Protein AF-A0A246NJ64-F1 (afdb_monomer)

Mean predicted aligned error: 10.41 Å

Foldseek 3Di:
DAKKWKAFQDAQDDAPHGGHGNDIDIDGPPPDDPVSLVVQVVDPRMDMDGHDDDPPVVVVVVVVVVVVVVVVVVVVVVVVVVVVVVVVVVVVVVVVVVVVVVVVVVVVVVVVVVVVVVVVVVVVVVVPD

Solvent-accessible surface area (backbone atoms only — not comparable to full-atom values): 7203 Å² total; per-residue (Å²): 124,66,31,33,19,40,27,19,81,46,68,62,46,72,58,96,91,43,68,34,41,57,52,81,43,74,41,64,56,77,77,58,54,74,70,53,48,52,51,47,61,68,34,88,60,42,48,64,45,87,31,69,71,72,56,70,66,58,52,53,52,51,51,53,51,52,52,50,51,51,51,52,51,51,54,50,51,53,50,51,51,53,50,51,54,51,52,53,52,50,52,53,50,53,51,52,50,50,55,53,50,49,53,51,51,54,48,54,50,52,52,48,54,53,53,48,51,54,52,53,53,54,62,57,62,65,74,76,115

Structure (mmCIF, N/CA/C/O backbone):
data_AF-A0A246NJ64-F1
#
_entry.id   AF-A0A246NJ64-F1
#
loop_
_atom_site.group_PDB
_atom_site.id
_atom_site.type_symbol
_atom_site.label_atom_id
_atom_site.label_alt_id
_atom_site.label_comp_id
_atom_site.label_asym_id
_atom_site.label_entity_id
_atom_site.label_seq_id
_atom_site.pdbx_PDB_ins_code
_atom_site.Cartn_x
_atom_site.Cartn_y
_atom_site.Cartn_z
_atom_site.occupancy
_atom_site.B_iso_or_equiv
_atom_site.auth_seq_id
_atom_site.auth_comp_id
_atom_site.auth_asym_id
_atom_site.auth_atom_id
_atom_site.pdbx_PDB_model_num
ATOM 1 N N . MET A 1 1 ? 4.061 9.693 -38.209 1.00 59.62 1 MET A N 1
ATOM 2 C CA . MET A 1 1 ? 4.613 8.482 -37.575 1.00 59.62 1 MET A CA 1
ATOM 3 C C . MET A 1 1 ? 5.420 8.949 -36.365 1.00 59.62 1 MET A C 1
ATOM 5 O O . MET A 1 1 ? 5.384 10.134 -36.060 1.00 59.62 1 MET A O 1
ATOM 9 N N . GLY A 1 2 ? 6.005 8.064 -35.562 1.00 79.19 2 GLY A N 1
ATOM 10 C CA . GLY A 1 2 ? 6.851 8.490 -34.438 1.00 79.19 2 GLY A CA 1
ATOM 11 C C . GLY A 1 2 ? 8.311 8.615 -34.869 1.00 79.19 2 GLY A C 1
ATOM 12 O O . GLY A 1 2 ? 8.695 8.040 -35.884 1.00 79.19 2 GLY A O 1
ATOM 13 N N . GLN A 1 3 ? 9.141 9.295 -34.073 1.00 90.44 3 GLN A N 1
ATOM 14 C CA . GLN A 1 3 ? 10.599 9.105 -34.137 1.00 90.44 3 GLN A CA 1
ATOM 15 C C . GLN A 1 3 ? 10.935 7.608 -34.040 1.00 90.44 3 GLN A C 1
ATOM 17 O O . GLN A 1 3 ? 10.159 6.852 -33.459 1.00 90.44 3 GLN A O 1
ATOM 22 N N . ILE A 1 4 ? 12.080 7.171 -34.560 1.00 91.88 4 ILE A N 1
ATOM 23 C CA . ILE A 1 4 ? 12.571 5.796 -34.364 1.00 91.88 4 ILE A CA 1
ATOM 24 C C . ILE A 1 4 ? 14.021 5.806 -33.901 1.00 91.88 4 ILE A C 1
ATOM 26 O O . ILE A 1 4 ? 14.800 6.667 -34.301 1.00 91.88 4 ILE A O 1
ATOM 30 N N . THR A 1 5 ? 14.412 4.821 -33.102 1.00 92.31 5 THR A N 1
ATOM 31 C CA . THR A 1 5 ? 15.807 4.626 -32.698 1.00 92.31 5 THR A CA 1
ATOM 32 C C . THR A 1 5 ? 16.353 3.369 -33.348 1.00 92.31 5 THR A C 1
ATOM 34 O O . THR A 1 5 ? 15.753 2.305 -33.223 1.00 92.31 5 THR A O 1
ATOM 37 N N . ILE A 1 6 ? 17.494 3.479 -34.029 1.00 93.31 6 ILE A N 1
ATOM 38 C CA . ILE A 1 6 ? 18.145 2.353 -34.706 1.00 9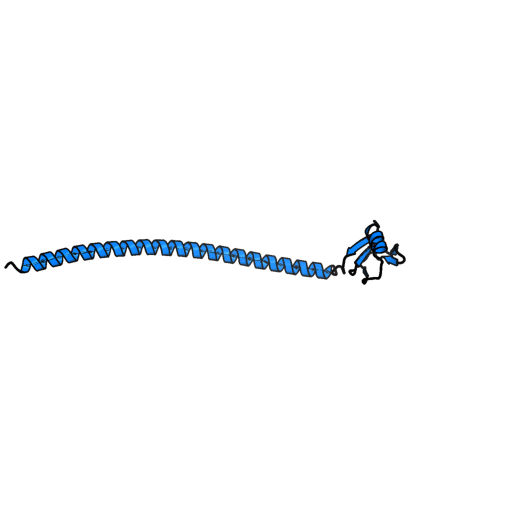3.31 6 ILE A CA 1
ATOM 39 C C . ILE A 1 6 ? 19.538 2.139 -34.118 1.00 93.31 6 ILE A C 1
ATOM 41 O O . ILE A 1 6 ? 20.325 3.080 -34.025 1.00 93.31 6 ILE A O 1
ATOM 45 N N . THR A 1 7 ? 19.846 0.889 -33.773 1.00 93.69 7 THR A N 1
ATOM 46 C CA . THR A 1 7 ? 21.192 0.425 -33.407 1.00 93.69 7 THR A CA 1
ATOM 47 C C . THR A 1 7 ? 21.592 -0.725 -34.326 1.00 93.69 7 THR A C 1
ATOM 49 O O . THR A 1 7 ? 20.839 -1.687 -34.474 1.00 93.69 7 THR A O 1
ATOM 52 N N . ALA A 1 8 ? 22.772 -0.669 -34.939 1.00 96.12 8 ALA A N 1
ATOM 53 C CA . ALA A 1 8 ? 23.313 -1.769 -35.731 1.00 96.12 8 ALA A CA 1
ATOM 54 C C . ALA A 1 8 ? 24.169 -2.714 -34.882 1.00 96.12 8 ALA A C 1
ATOM 56 O O . ALA A 1 8 ? 24.959 -2.289 -34.052 1.00 96.12 8 ALA A O 1
ATOM 57 N N . LYS A 1 9 ? 24.109 -4.019 -35.152 1.00 95.50 9 LYS A N 1
ATOM 58 C CA . LYS A 1 9 ? 25.023 -4.994 -34.523 1.00 95.50 9 LYS A CA 1
ATOM 59 C C . LYS A 1 9 ? 26.459 -4.885 -35.039 1.00 95.50 9 LYS A C 1
ATOM 61 O O . LYS A 1 9 ? 27.389 -5.368 -34.403 1.00 95.50 9 LYS A O 1
ATOM 66 N N . ARG A 1 10 ? 26.637 -4.285 -36.218 1.00 96.56 10 ARG A N 1
ATOM 67 C CA . ARG A 1 10 ? 27.936 -4.007 -36.832 1.00 96.56 10 ARG A CA 1
ATOM 68 C C . ARG A 1 10 ? 27.970 -2.549 -37.252 1.00 96.56 10 ARG A C 1
ATOM 70 O O . ARG A 1 10 ? 27.161 -2.144 -38.086 1.00 96.56 10 ARG A O 1
ATOM 77 N N . ASN A 1 11 ? 28.922 -1.794 -36.715 1.00 95.69 11 ASN A N 1
ATOM 78 C CA . ASN A 1 11 ? 29.082 -0.386 -37.050 1.00 95.69 11 ASN A CA 1
ATOM 79 C C . ASN A 1 11 ? 29.225 -0.182 -38.569 1.00 95.69 11 ASN A C 1
ATOM 81 O O . ASN A 1 11 ? 29.964 -0.911 -39.236 1.00 95.69 11 ASN A O 1
ATOM 85 N N . GLY A 1 12 ? 28.503 0.795 -39.114 1.00 95.19 12 GLY A N 1
ATOM 86 C CA . GLY A 1 12 ? 28.498 1.112 -40.542 1.00 95.19 12 GLY A CA 1
ATOM 87 C C . GLY A 1 12 ? 27.670 0.157 -41.408 1.00 95.19 12 GLY A C 1
ATOM 88 O O . GLY A 1 12 ? 27.799 0.180 -42.631 1.00 95.19 12 GLY A O 1
ATOM 89 N N . PHE A 1 13 ? 26.827 -0.699 -40.821 1.00 97.12 13 PHE A N 1
ATOM 90 C CA . PHE A 1 13 ? 25.924 -1.556 -41.590 1.00 97.12 13 PHE A CA 1
ATOM 91 C C . PHE A 1 13 ? 24.919 -0.710 -42.390 1.00 97.12 13 PHE A C 1
ATOM 93 O O . PHE A 1 13 ? 24.226 0.133 -41.827 1.00 97.12 13 PHE A O 1
ATOM 100 N N . MET A 1 14 ? 24.840 -0.923 -43.707 1.00 95.88 14 MET A N 1
ATOM 101 C CA . MET A 1 14 ? 24.014 -0.104 -44.597 1.00 95.88 14 MET A CA 1
ATOM 102 C C . MET A 1 14 ? 22.667 -0.756 -44.908 1.00 95.88 14 MET A C 1
ATOM 104 O O . MET A 1 14 ? 22.624 -1.889 -45.381 1.00 95.88 14 MET A O 1
ATOM 108 N N . ARG A 1 15 ? 21.579 -0.002 -44.723 1.00 96.62 15 ARG A N 1
ATOM 109 C CA . ARG A 1 15 ? 20.212 -0.361 -45.142 1.00 96.62 15 ARG A CA 1
ATOM 110 C C . ARG A 1 15 ? 19.402 0.897 -45.429 1.00 96.62 15 ARG A C 1
ATOM 112 O O . ARG A 1 15 ? 19.641 1.932 -44.813 1.00 96.62 15 ARG A O 1
ATOM 119 N N . CYS A 1 16 ? 18.464 0.811 -46.374 1.00 94.19 16 CYS A N 1
ATOM 120 C CA . CYS A 1 16 ? 17.610 1.932 -46.798 1.00 94.19 16 CYS A CA 1
ATOM 121 C C . CYS A 1 16 ? 18.398 3.223 -47.120 1.00 94.19 16 CYS A C 1
ATOM 123 O O . CYS A 1 16 ? 17.955 4.328 -46.821 1.00 94.19 16 CYS A O 1
ATOM 125 N N . GLY A 1 17 ? 19.589 3.080 -47.717 1.00 93.94 17 GLY A N 1
ATOM 126 C CA . GLY A 1 17 ? 20.415 4.204 -48.177 1.00 93.94 17 GLY A CA 1
ATOM 127 C C . GLY A 1 17 ? 21.223 4.934 -47.098 1.00 93.94 17 GLY A C 1
ATOM 128 O O . GLY A 1 17 ? 21.871 5.927 -47.417 1.00 93.94 17 GLY A O 1
ATOM 129 N N . VAL A 1 18 ? 21.232 4.458 -45.849 1.00 94.38 18 VAL A N 1
ATOM 130 C CA . VAL A 1 18 ? 22.032 5.042 -44.759 1.00 94.38 18 VAL A CA 1
ATOM 131 C C . VAL A 1 18 ? 22.920 3.990 -44.096 1.00 94.38 18 VAL A C 1
ATOM 133 O O . VAL A 1 18 ? 22.576 2.809 -44.057 1.00 94.38 18 VAL A O 1
ATOM 136 N N . ALA A 1 19 ? 24.073 4.418 -43.578 1.00 96.69 19 ALA A N 1
ATOM 137 C CA . ALA A 1 19 ? 24.921 3.598 -42.718 1.00 96.69 19 ALA A CA 1
ATOM 138 C C . ALA A 1 19 ? 24.488 3.770 -41.255 1.00 96.69 19 ALA A C 1
ATO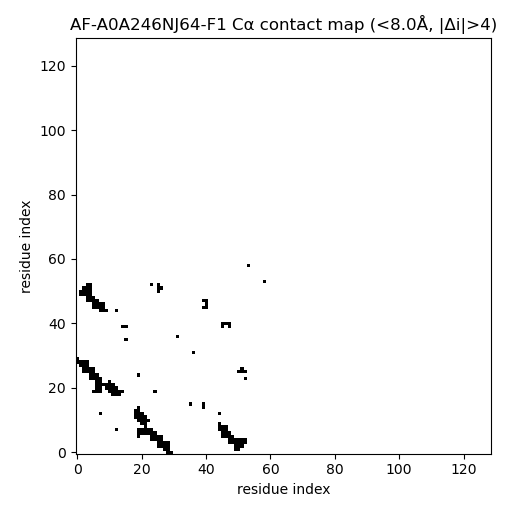M 140 O O . ALA A 1 19 ? 24.463 4.889 -40.739 1.00 96.69 19 ALA A O 1
ATOM 141 N N . HIS A 1 20 ? 24.163 2.664 -40.593 1.00 95.88 20 HIS A N 1
ATOM 142 C CA . HIS A 1 20 ? 23.725 2.632 -39.201 1.00 95.88 20 HIS A CA 1
ATOM 143 C C . HIS A 1 20 ? 24.915 2.408 -38.263 1.00 95.88 20 HIS A C 1
ATOM 145 O O . HIS A 1 20 ? 25.801 1.597 -38.549 1.00 95.88 20 HIS A O 1
ATOM 151 N N . LYS A 1 21 ? 24.943 3.143 -37.146 1.00 95.62 21 LYS A N 1
ATOM 152 C CA . LYS A 1 21 ? 25.993 3.036 -36.121 1.00 95.62 21 LYS A CA 1
ATOM 153 C C . LYS A 1 21 ? 25.702 1.890 -35.159 1.00 95.62 21 LYS A C 1
ATOM 155 O O . LYS A 1 21 ? 24.552 1.490 -35.003 1.00 95.62 21 LYS A O 1
ATOM 160 N N . ASP A 1 22 ? 26.741 1.387 -34.503 1.00 93.19 22 ASP A N 1
ATOM 161 C CA . ASP A 1 22 ? 26.620 0.435 -33.388 1.00 93.19 22 ASP A CA 1
ATOM 162 C C . ASP A 1 22 ? 26.205 1.078 -32.059 1.00 93.19 22 ASP A C 1
ATOM 164 O O . ASP A 1 22 ? 26.000 0.390 -31.061 1.00 93.19 22 ASP A O 1
ATOM 168 N N . THR A 1 23 ? 26.015 2.395 -32.060 1.00 90.81 23 THR A N 1
ATOM 169 C CA . THR A 1 23 ? 25.362 3.138 -30.990 1.00 90.81 23 THR A CA 1
ATOM 170 C C . THR A 1 23 ? 23.926 3.498 -31.383 1.00 90.81 23 THR A C 1
ATOM 172 O O . THR A 1 23 ? 23.654 3.692 -32.572 1.00 90.81 23 THR A O 1
ATOM 175 N N . PRO A 1 24 ? 22.996 3.617 -30.416 1.00 90.19 24 PRO A N 1
ATOM 176 C CA . PRO A 1 24 ? 21.631 4.047 -30.701 1.00 90.19 24 PRO A CA 1
ATOM 177 C C . PRO A 1 24 ? 21.596 5.435 -31.350 1.00 90.19 24 PRO A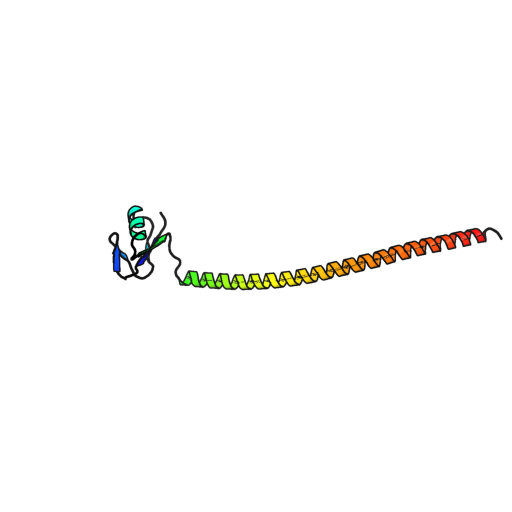 C 1
ATOM 179 O O . PRO A 1 24 ? 22.148 6.396 -30.811 1.00 90.19 24 PRO A O 1
ATOM 182 N N . VAL A 1 25 ? 20.932 5.547 -32.502 1.00 91.38 25 VAL A N 1
ATOM 183 C CA . VAL A 1 25 ? 20.709 6.817 -33.208 1.00 91.38 25 VAL A CA 1
ATOM 184 C C . VAL A 1 25 ? 19.214 7.049 -33.369 1.00 91.38 25 VAL A C 1
ATOM 186 O O . VAL A 1 25 ? 18.511 6.206 -33.925 1.00 91.38 25 VAL A O 1
ATOM 189 N N . VAL A 1 26 ? 18.748 8.207 -32.901 1.00 92.06 26 VAL A N 1
ATOM 190 C CA . VAL A 1 26 ? 17.365 8.660 -33.078 1.00 92.06 26 VAL A CA 1
ATOM 191 C C . VAL A 1 26 ? 17.220 9.305 -34.454 1.00 92.06 26 VAL A C 1
ATOM 193 O O . VAL A 1 26 ? 18.024 10.154 -34.842 1.00 92.06 26 VAL A O 1
ATOM 196 N N . TRP A 1 27 ? 16.186 8.906 -35.182 1.00 92.06 27 TRP A N 1
ATOM 197 C CA . TRP A 1 27 ? 15.788 9.471 -36.462 1.00 92.06 27 TRP A CA 1
ATOM 198 C C . TRP A 1 27 ? 14.412 10.118 -36.329 1.00 92.06 27 TRP A C 1
ATOM 200 O O . TRP A 1 27 ? 13.485 9.524 -35.774 1.00 92.06 27 TRP A O 1
ATOM 210 N N . GLU A 1 28 ? 14.295 11.337 -36.851 1.00 91.56 28 GLU A N 1
ATOM 211 C CA . GLU A 1 28 ? 13.047 12.099 -36.859 1.00 91.56 28 GLU A CA 1
ATOM 212 C C . GLU A 1 28 ? 11.967 11.451 -37.734 1.00 91.56 28 GLU A C 1
ATOM 214 O O . GLU A 1 28 ? 12.264 10.702 -38.675 1.00 91.56 28 GLU A O 1
ATOM 219 N N . ASP A 1 29 ? 10.707 11.778 -37.436 1.00 88.94 29 ASP A N 1
ATOM 220 C CA . ASP A 1 29 ? 9.564 11.313 -38.222 1.00 88.94 29 ASP A CA 1
ATOM 221 C C . ASP A 1 29 ? 9.691 11.724 -39.702 1.00 88.94 29 ASP A C 1
ATOM 223 O O . ASP A 1 29 ? 10.197 12.795 -40.041 1.00 88.94 29 ASP A O 1
ATOM 227 N N . GLY A 1 30 ? 9.245 10.846 -40.600 1.00 89.88 30 GLY A N 1
ATOM 228 C CA . GLY A 1 30 ? 9.306 11.057 -42.048 1.00 89.88 30 GLY A CA 1
ATOM 229 C C . GLY A 1 30 ? 10.680 10.830 -42.691 1.00 89.88 30 GLY A C 1
ATOM 230 O O . GLY A 1 30 ? 10.789 10.898 -43.915 1.00 89.88 30 GLY A O 1
ATOM 231 N N . LYS A 1 31 ? 11.733 10.513 -41.920 1.00 93.12 31 LYS A N 1
ATOM 232 C CA . LYS A 1 31 ? 13.042 10.156 -42.497 1.00 93.12 31 LYS A CA 1
ATOM 233 C C . LYS A 1 31 ? 12.999 8.862 -43.316 1.00 93.12 31 LYS A C 1
ATOM 235 O O . LYS A 1 31 ? 13.746 8.727 -44.288 1.00 93.12 31 LYS A O 1
ATOM 240 N N . PHE A 1 32 ? 12.145 7.932 -4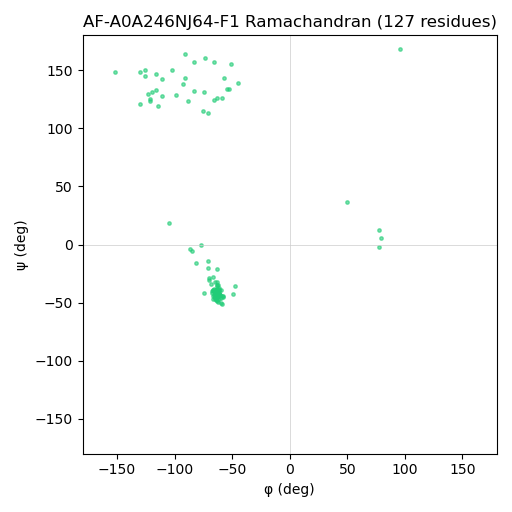2.908 1.00 93.94 32 PHE A N 1
ATOM 241 C CA . PHE A 1 32 ? 11.903 6.659 -43.568 1.00 93.94 32 PHE A CA 1
ATOM 242 C C . PHE A 1 32 ? 10.410 6.519 -43.840 1.00 93.94 32 PHE A C 1
ATOM 244 O O . PHE A 1 32 ? 9.588 6.957 -43.037 1.00 93.94 32 PHE A O 1
ATOM 251 N N . THR A 1 33 ? 10.062 5.900 -44.963 1.00 94.25 33 THR A N 1
ATOM 252 C CA . THR A 1 33 ? 8.674 5.521 -45.242 1.00 94.25 33 THR A CA 1
ATOM 253 C C . THR A 1 33 ? 8.259 4.329 -44.384 1.00 94.25 33 THR A C 1
ATOM 255 O O . THR A 1 33 ? 9.099 3.548 -43.943 1.00 94.25 33 THR A O 1
ATOM 258 N N . ASP A 1 34 ? 6.958 4.114 -44.224 1.00 92.56 34 ASP A N 1
ATOM 259 C CA . ASP A 1 34 ? 6.372 2.964 -43.526 1.00 92.56 34 ASP A CA 1
ATOM 260 C C . ASP A 1 34 ? 6.958 1.626 -44.004 1.00 92.56 34 ASP A C 1
ATOM 262 O O . ASP A 1 34 ? 7.306 0.756 -43.204 1.00 92.56 34 ASP A O 1
ATOM 266 N N . ALA A 1 35 ? 7.122 1.483 -45.324 1.00 94.31 35 ALA A N 1
ATOM 267 C CA . ALA A 1 35 ? 7.702 0.296 -45.943 1.00 94.31 35 ALA A CA 1
ATOM 268 C C . ALA A 1 35 ? 9.192 0.133 -45.602 1.00 94.31 35 ALA A C 1
ATOM 270 O O . ALA A 1 35 ? 9.639 -0.976 -45.313 1.00 94.31 35 ALA A O 1
ATOM 271 N N . GLN A 1 36 ? 9.955 1.230 -45.583 1.00 95.25 36 GLN A N 1
ATOM 272 C CA . GLN A 1 36 ? 11.356 1.210 -45.156 1.00 95.25 36 GLN A CA 1
ATOM 273 C C . GLN A 1 36 ? 11.480 0.892 -43.666 1.00 95.25 36 GLN A C 1
ATOM 275 O O . GLN A 1 36 ? 12.356 0.129 -43.283 1.00 95.25 36 GLN A O 1
ATOM 280 N N . ILE A 1 37 ? 10.592 1.418 -42.820 1.00 93.88 37 ILE A N 1
ATOM 281 C CA . ILE A 1 37 ? 10.566 1.092 -41.389 1.00 93.88 37 ILE A CA 1
ATOM 282 C C . ILE A 1 37 ? 10.286 -0.401 -41.192 1.00 93.88 37 ILE A C 1
ATOM 284 O O . ILE A 1 37 ? 10.955 -1.040 -40.383 1.00 93.88 37 ILE A O 1
ATOM 288 N N . ALA A 1 38 ? 9.351 -0.980 -41.950 1.00 94.50 38 ALA A N 1
ATOM 289 C CA . ALA A 1 38 ? 9.090 -2.417 -41.918 1.00 94.50 38 ALA A CA 1
ATOM 290 C C . ALA A 1 38 ? 10.317 -3.242 -42.351 1.00 94.50 38 ALA A C 1
ATOM 292 O O . ALA A 1 38 ? 10.651 -4.226 -41.692 1.00 94.50 38 ALA A O 1
ATOM 293 N N . GLU A 1 39 ? 11.029 -2.819 -43.401 1.00 96.00 39 GLU A N 1
ATOM 294 C CA . GLU A 1 39 ? 12.277 -3.459 -43.844 1.00 96.00 39 GLU A CA 1
ATOM 295 C C . GLU A 1 39 ? 13.377 -3.360 -42.775 1.00 96.00 39 GLU A C 1
ATOM 297 O O . GLU A 1 39 ? 14.021 -4.357 -42.452 1.00 96.00 39 GLU A O 1
ATOM 302 N N . LEU A 1 40 ? 13.559 -2.181 -42.174 1.00 95.38 40 LEU A N 1
ATOM 303 C CA . LEU A 1 40 ? 14.532 -1.950 -41.105 1.00 95.38 40 LEU A CA 1
ATOM 304 C C . LEU A 1 40 ? 14.218 -2.790 -39.859 1.00 95.38 40 LEU A C 1
ATOM 306 O O . LEU A 1 40 ? 15.140 -3.313 -39.241 1.00 95.38 40 LEU A O 1
ATOM 310 N N . LYS A 1 41 ? 12.935 -2.959 -39.508 1.00 94.25 41 LYS A N 1
ATOM 311 C CA . LYS A 1 41 ? 12.492 -3.827 -38.401 1.00 94.25 41 LYS A CA 1
ATOM 312 C C . LYS A 1 41 ? 12.683 -5.317 -38.698 1.00 94.25 41 LYS A C 1
ATOM 314 O O . LYS A 1 41 ? 12.892 -6.092 -37.769 1.00 94.25 41 LYS A O 1
ATOM 319 N N . ALA A 1 42 ? 12.603 -5.724 -39.964 1.00 96.19 42 ALA A N 1
ATOM 320 C CA . ALA A 1 42 ? 12.812 -7.109 -40.382 1.00 96.19 42 ALA A CA 1
ATOM 321 C C . ALA A 1 42 ? 14.299 -7.487 -40.516 1.00 96.19 42 ALA A C 1
ATOM 323 O O . ALA A 1 42 ? 14.625 -8.671 -40.589 1.00 96.19 42 ALA A O 1
ATOM 324 N N . GLU A 1 43 ? 15.202 -6.504 -40.563 1.00 96.25 43 GLU A N 1
ATOM 325 C CA . GLU A 1 43 ? 16.631 -6.716 -40.779 1.00 96.25 43 GLU A CA 1
ATOM 326 C C . GLU A 1 43 ? 17.333 -7.275 -39.521 1.00 96.25 43 GLU A C 1
ATOM 328 O O . GLU A 1 43 ? 17.474 -6.559 -38.528 1.00 96.25 43 GLU A O 1
ATOM 333 N N . PRO A 1 44 ? 17.880 -8.510 -39.544 1.00 95.88 44 PRO A N 1
ATOM 334 C CA . PRO A 1 44 ? 18.472 -9.140 -38.357 1.00 95.88 44 PRO A CA 1
ATOM 335 C C . PRO A 1 44 ? 19.696 -8.418 -37.781 1.00 95.88 44 PRO A C 1
ATOM 337 O O . PRO A 1 44 ? 20.062 -8.643 -36.619 1.00 95.88 44 PRO A O 1
ATOM 340 N N . MET A 1 45 ? 20.365 -7.595 -38.593 1.00 96.19 45 MET A N 1
ATOM 341 C CA . MET A 1 45 ? 21.535 -6.807 -38.196 1.00 96.19 45 MET A CA 1
ATOM 342 C C . MET A 1 45 ? 21.188 -5.468 -37.540 1.00 96.19 45 MET A C 1
ATOM 344 O O . MET A 1 45 ? 22.099 -4.800 -37.043 1.00 96.19 45 MET A O 1
ATOM 348 N N . LEU A 1 46 ? 19.910 -5.090 -37.500 1.00 95.31 46 LEU A N 1
ATOM 349 C CA . LEU A 1 46 ? 19.428 -3.864 -36.876 1.00 95.31 46 LEU A CA 1
ATOM 350 C C . LEU A 1 46 ? 18.510 -4.181 -35.694 1.00 95.31 46 LEU A C 1
ATOM 352 O O . LEU A 1 46 ? 17.782 -5.168 -35.679 1.00 95.31 46 LEU A O 1
ATOM 356 N N . VAL A 1 47 ? 18.557 -3.322 -34.685 1.00 92.94 47 VAL A N 1
ATOM 357 C CA . VAL A 1 47 ? 17.571 -3.254 -33.609 1.00 92.94 47 VAL A CA 1
ATOM 358 C C . VAL A 1 47 ? 16.884 -1.907 -33.749 1.00 92.94 47 VAL A C 1
ATOM 360 O O . VAL A 1 47 ? 17.548 -0.871 -33.698 1.00 92.94 47 VAL A O 1
ATOM 363 N N . VAL A 1 48 ? 15.572 -1.929 -33.969 1.00 92.44 48 VAL A N 1
ATOM 364 C CA . VAL A 1 48 ? 14.768 -0.734 -34.231 1.00 92.44 48 VAL A CA 1
ATOM 365 C C . VAL A 1 48 ? 13.681 -0.629 -33.172 1.00 92.44 48 VAL A C 1
ATOM 367 O O . VAL A 1 48 ? 12.879 -1.549 -33.019 1.00 92.44 48 VAL A O 1
ATOM 370 N N . TYR A 1 49 ? 13.645 0.496 -32.467 1.00 89.19 49 TYR A N 1
ATOM 371 C CA . TYR A 1 49 ? 12.593 0.841 -31.516 1.00 89.19 49 TYR A CA 1
ATOM 372 C C . TYR A 1 49 ? 11.758 1.993 -32.064 1.00 89.19 49 TYR A C 1
ATOM 374 O O . TYR A 1 49 ? 12.292 2.925 -32.666 1.00 89.19 49 TYR A O 1
ATOM 382 N N . ASP A 1 50 ? 10.451 1.939 -31.828 1.00 88.69 50 ASP A N 1
ATOM 383 C CA . ASP A 1 50 ? 9.586 3.095 -32.026 1.00 88.69 50 ASP A CA 1
ATOM 384 C C . ASP A 1 50 ? 9.820 4.098 -30.882 1.00 88.69 50 ASP A C 1
ATOM 386 O O . ASP A 1 50 ? 9.833 3.729 -29.708 1.00 88.69 50 ASP A O 1
ATOM 390 N N . GLY A 1 51 ? 10.010 5.366 -31.230 1.00 86.19 51 GLY A N 1
ATOM 391 C CA . GLY A 1 51 ? 10.328 6.475 -30.333 1.00 86.19 51 GLY A CA 1
ATOM 392 C C . GLY A 1 51 ? 11.822 6.799 -30.230 1.00 86.19 51 GLY A C 1
ATOM 393 O O . GLY A 1 51 ? 12.696 6.040 -30.660 1.00 86.19 51 GLY A O 1
ATOM 394 N N . ALA A 1 52 ? 12.121 7.949 -29.622 1.00 80.56 52 ALA A N 1
ATOM 395 C CA . ALA A 1 52 ? 13.450 8.234 -29.099 1.00 80.56 52 ALA A CA 1
ATOM 396 C C . ALA A 1 52 ? 13.678 7.359 -27.861 1.00 80.56 52 ALA A C 1
ATOM 398 O O . ALA A 1 52 ? 13.000 7.515 -26.845 1.00 80.56 52 ALA A O 1
ATOM 399 N N . GLN A 1 53 ? 14.614 6.416 -27.942 1.00 69.50 53 GLN A N 1
ATOM 400 C CA . GLN A 1 53 ? 15.021 5.655 -26.773 1.00 69.50 53 GLN A CA 1
ATOM 401 C C . GLN A 1 53 ? 15.692 6.628 -25.800 1.00 69.50 53 GLN A C 1
ATOM 403 O O . GLN A 1 53 ? 16.635 7.328 -26.176 1.00 69.50 53 GLN A O 1
ATOM 408 N N . ALA A 1 54 ? 15.194 6.694 -24.563 1.00 61.47 54 ALA A N 1
ATOM 409 C CA . ALA A 1 54 ? 15.839 7.478 -23.519 1.00 61.47 54 ALA A CA 1
ATOM 410 C C . ALA A 1 54 ? 17.321 7.052 -23.431 1.00 61.47 54 ALA A C 1
ATOM 412 O O . ALA A 1 54 ? 17.595 5.845 -23.455 1.00 61.47 54 ALA A O 1
ATOM 413 N N . PRO A 1 55 ? 18.287 7.990 -23.372 1.00 65.00 55 PRO A N 1
ATOM 414 C CA . PRO A 1 55 ? 19.684 7.664 -23.117 1.00 65.00 55 PRO A CA 1
ATOM 415 C C . PRO A 1 55 ? 19.783 6.668 -21.961 1.00 65.00 55 PRO A C 1
ATOM 417 O O . PRO A 1 55 ? 19.076 6.824 -20.969 1.00 65.00 55 PRO A O 1
ATOM 420 N N . GLN A 1 56 ? 20.658 5.664 -22.057 1.00 69.75 56 GLN A N 1
ATOM 421 C CA . GLN A 1 56 ? 20.839 4.654 -21.000 1.00 69.75 56 GLN A CA 1
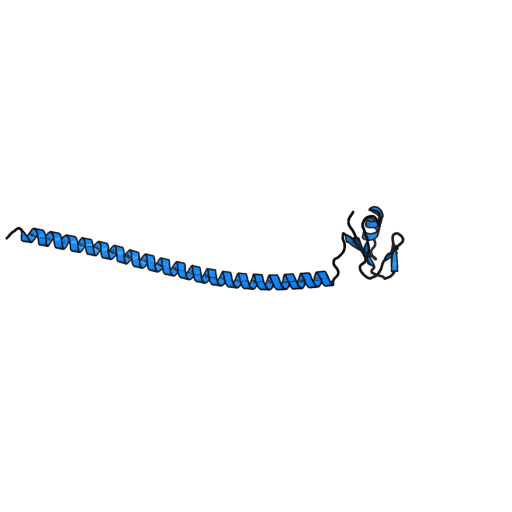ATOM 422 C C . GLN A 1 56 ? 20.978 5.284 -19.599 1.00 69.75 56 GLN A C 1
ATOM 424 O O . GLN A 1 56 ? 20.390 4.778 -18.651 1.00 69.75 56 GLN A O 1
ATOM 429 N N . GLY A 1 57 ? 21.626 6.451 -19.489 1.00 71.56 57 GLY A N 1
ATOM 430 C CA . GLY A 1 57 ? 21.704 7.214 -18.236 1.00 71.56 57 GLY A CA 1
ATOM 431 C C . GLY A 1 57 ? 20.349 7.680 -17.676 1.00 71.56 57 GLY A C 1
ATOM 432 O O . GLY A 1 57 ? 20.137 7.608 -16.474 1.00 71.56 57 GLY A O 1
ATOM 433 N N . GLN A 1 58 ? 19.387 8.073 -18.519 1.00 72.88 58 GLN A N 1
ATOM 434 C CA . GLN A 1 58 ? 18.035 8.432 -18.061 1.00 72.88 58 GLN A CA 1
ATOM 435 C C . GLN A 1 58 ? 17.261 7.215 -17.529 1.00 72.88 58 GLN A C 1
ATOM 437 O O . GLN A 1 58 ? 16.488 7.343 -16.581 1.00 72.88 58 GLN A O 1
ATOM 442 N N . LEU A 1 59 ? 17.475 6.030 -18.113 1.00 82.31 59 LEU A N 1
ATOM 443 C CA . LEU A 1 59 ? 16.907 4.778 -17.598 1.00 82.31 59 LEU A CA 1
ATOM 444 C C . LEU A 1 59 ? 17.528 4.396 -16.248 1.00 82.31 59 LEU A C 1
ATOM 446 O O . LEU A 1 59 ? 16.808 3.979 -15.344 1.00 82.31 59 LEU A O 1
ATOM 450 N N . GLU A 1 60 ? 18.842 4.557 -16.097 1.00 84.25 60 GLU A N 1
ATOM 451 C CA . GLU A 1 60 ? 19.544 4.308 -14.833 1.00 84.25 60 GLU A CA 1
ATOM 452 C C . GLU A 1 60 ? 19.076 5.249 -13.716 1.00 84.25 60 GLU A C 1
ATOM 454 O O . GLU A 1 60 ? 18.821 4.793 -12.599 1.00 84.25 60 GLU A O 1
ATOM 459 N N . ASP A 1 61 ? 18.907 6.538 -14.014 1.00 89.25 61 ASP A N 1
ATOM 460 C CA . ASP A 1 61 ? 18.395 7.519 -13.054 1.00 89.25 61 ASP A CA 1
ATOM 461 C C . ASP A 1 61 ? 16.944 7.212 -12.657 1.00 89.25 61 ASP A C 1
ATOM 463 O O . ASP A 1 61 ? 16.615 7.204 -11.468 1.00 89.25 61 ASP A O 1
ATOM 467 N N . GLY A 1 62 ? 16.093 6.860 -13.629 1.00 92.56 62 GLY A N 1
ATOM 468 C CA . GLY A 1 62 ? 14.718 6.429 -13.367 1.00 92.56 62 GLY A CA 1
ATOM 469 C C . GLY A 1 62 ? 14.649 5.166 -12.502 1.00 92.56 62 GLY A C 1
ATOM 470 O O . GLY A 1 62 ? 13.851 5.094 -11.568 1.00 92.56 62 GLY A O 1
ATOM 471 N N . LEU A 1 63 ? 15.528 4.188 -12.747 1.00 94.56 63 LEU A N 1
ATOM 472 C CA . LEU A 1 63 ? 15.632 2.983 -11.920 1.00 94.56 63 LEU A CA 1
ATOM 473 C C . LEU A 1 63 ? 16.051 3.307 -10.485 1.00 94.56 63 LEU A C 1
ATOM 475 O O . LEU A 1 63 ? 15.454 2.778 -9.548 1.00 94.56 63 LEU A O 1
ATOM 479 N N . LYS A 1 64 ? 17.034 4.193 -10.289 1.00 96.56 64 LYS A N 1
ATOM 480 C CA . LYS A 1 64 ? 17.453 4.630 -8.947 1.00 96.56 64 LYS A CA 1
ATOM 481 C C . LYS A 1 64 ? 16.335 5.361 -8.209 1.00 96.56 64 LYS A C 1
ATOM 483 O O . LYS A 1 64 ? 16.142 5.138 -7.011 1.00 96.56 64 LYS A O 1
ATOM 488 N N . GLN A 1 65 ? 15.579 6.204 -8.911 1.00 97.31 65 GLN A N 1
ATOM 489 C CA . GLN A 1 65 ? 14.431 6.899 -8.334 1.00 97.31 65 GLN A CA 1
ATOM 490 C C . GLN A 1 65 ? 13.349 5.905 -7.896 1.00 97.31 65 GLN A C 1
ATOM 492 O O . GLN A 1 65 ? 12.914 5.953 -6.748 1.00 97.31 65 GLN A O 1
ATOM 497 N N . LEU A 1 66 ? 12.986 4.949 -8.758 1.00 97.69 66 LEU A N 1
ATOM 498 C CA . LEU A 1 66 ? 12.006 3.907 -8.434 1.00 97.69 66 LEU A CA 1
ATOM 499 C C . LEU A 1 66 ? 12.466 2.991 -7.294 1.00 97.69 66 LEU A C 1
ATOM 501 O O . LEU A 1 66 ? 11.648 2.544 -6.490 1.00 97.69 66 LEU A O 1
ATOM 505 N N . GLN A 1 67 ? 13.762 2.695 -7.196 1.00 98.12 67 GLN A N 1
ATOM 506 C CA . GLN A 1 67 ? 14.320 1.948 -6.064 1.00 98.12 67 GLN A CA 1
ATOM 507 C C . GLN A 1 67 ? 14.198 2.734 -4.756 1.00 98.12 67 GLN A C 1
ATOM 509 O O . GLN A 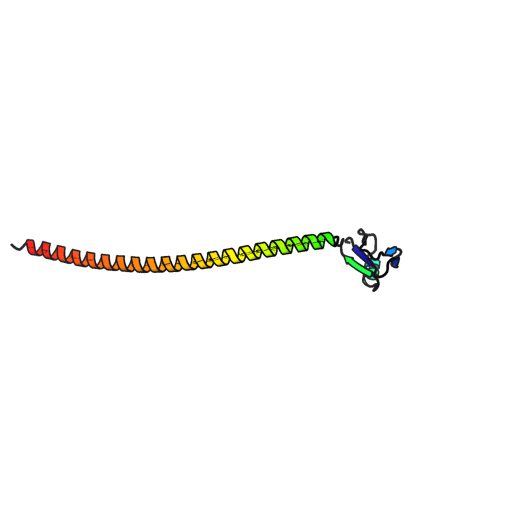1 67 ? 13.829 2.164 -3.730 1.00 98.12 67 GLN A O 1
ATOM 514 N N . THR A 1 68 ? 14.462 4.040 -4.804 1.00 98.06 68 THR A N 1
ATOM 515 C CA . THR A 1 68 ? 14.320 4.934 -3.647 1.00 98.06 68 THR A CA 1
ATOM 516 C C . THR A 1 68 ? 12.863 5.015 -3.195 1.00 98.06 68 THR A C 1
ATOM 518 O O . THR A 1 68 ? 12.577 4.817 -2.016 1.00 98.06 68 THR A O 1
ATOM 521 N N . GLU A 1 69 ? 11.936 5.228 -4.130 1.00 98.38 69 GLU A N 1
ATOM 522 C CA . GLU A 1 69 ? 10.499 5.295 -3.849 1.00 98.38 69 GLU A CA 1
ATOM 523 C C . GLU A 1 69 ? 9.965 3.968 -3.290 1.00 98.38 69 GLU A C 1
ATOM 525 O O . GLU A 1 69 ? 9.221 3.966 -2.312 1.00 98.38 69 GLU A O 1
ATOM 530 N N . ASN A 1 70 ? 10.408 2.823 -3.822 1.00 98.25 70 ASN A N 1
ATOM 531 C CA . ASN A 1 70 ? 10.055 1.516 -3.260 1.00 98.25 70 ASN A CA 1
ATOM 532 C C . ASN A 1 70 ? 10.544 1.338 -1.818 1.00 98.25 70 ASN A C 1
ATOM 534 O O . ASN A 1 70 ? 9.824 0.766 -1.001 1.00 98.25 70 ASN A O 1
ATOM 538 N N . GLY A 1 71 ? 11.749 1.820 -1.496 1.00 98.56 71 GLY A N 1
ATOM 539 C CA . GLY A 1 71 ? 12.251 1.827 -0.122 1.00 98.56 71 GLY A CA 1
ATOM 540 C C . GLY A 1 71 ? 11.342 2.639 0.801 1.00 98.56 71 GLY A C 1
ATOM 541 O O . GLY A 1 71 ? 10.864 2.126 1.808 1.00 98.56 71 GLY A O 1
ATOM 542 N N . GLN A 1 72 ? 11.009 3.865 0.396 1.00 98.44 72 GLN A N 1
ATOM 543 C CA . GLN A 1 72 ? 10.127 4.753 1.159 1.00 98.44 72 GLN A CA 1
ATOM 544 C C . GLN A 1 72 ? 8.721 4.169 1.349 1.00 98.44 72 GLN A C 1
ATOM 546 O O . GLN A 1 72 ? 8.160 4.233 2.443 1.00 98.44 72 GLN A O 1
ATOM 551 N N . LEU A 1 73 ? 8.149 3.573 0.300 1.00 98.69 73 LEU A N 1
ATOM 552 C CA . LEU A 1 73 ? 6.843 2.919 0.373 1.00 98.69 73 LEU A CA 1
ATOM 553 C C . LEU A 1 73 ? 6.869 1.720 1.323 1.00 98.69 73 LEU A C 1
ATOM 555 O O . LEU A 1 73 ? 5.924 1.527 2.086 1.00 98.69 73 LEU A O 1
ATOM 559 N N . LYS A 1 74 ? 7.953 0.939 1.321 1.00 98.56 74 LYS A N 1
ATOM 560 C CA . LYS A 1 74 ? 8.121 -0.191 2.237 1.00 98.56 74 LYS A CA 1
ATOM 561 C C . LYS A 1 74 ? 8.173 0.268 3.696 1.00 98.56 74 LYS A C 1
ATOM 563 O O . LYS A 1 74 ? 7.444 -0.286 4.519 1.00 98.56 74 LYS A O 1
ATOM 568 N N . ASP A 1 75 ? 8.943 1.313 3.991 1.00 98.50 75 ASP A N 1
ATOM 569 C CA . ASP A 1 75 ? 9.031 1.896 5.336 1.00 98.50 75 ASP A CA 1
ATOM 570 C C . ASP A 1 75 ? 7.668 2.442 5.799 1.00 98.50 75 ASP A C 1
ATOM 572 O O . ASP A 1 75 ? 7.247 2.247 6.943 1.00 98.50 75 ASP A O 1
ATOM 576 N N . GLN A 1 76 ? 6.921 3.082 4.893 1.00 98.62 76 GLN A N 1
ATOM 577 C CA . GLN A 1 76 ? 5.582 3.594 5.186 1.00 98.62 76 GLN A CA 1
ATOM 578 C C . GLN A 1 76 ? 4.579 2.466 5.476 1.00 98.62 76 GLN A C 1
ATOM 580 O O . GLN A 1 76 ? 3.743 2.606 6.373 1.00 98.62 76 GLN A O 1
ATOM 585 N N . VAL A 1 77 ? 4.661 1.343 4.757 1.00 98.62 77 VAL A N 1
ATOM 586 C CA . VAL A 1 77 ? 3.832 0.153 5.013 1.00 98.62 77 VAL A CA 1
ATOM 587 C C . VAL A 1 77 ? 4.144 -0.449 6.383 1.00 98.62 77 VAL A C 1
ATOM 589 O O . VAL A 1 77 ? 3.217 -0.783 7.125 1.00 98.62 77 VAL A O 1
ATOM 592 N N . GLU A 1 78 ? 5.417 -0.552 6.762 1.00 98.62 78 GLU A N 1
ATOM 593 C CA . GLU A 1 78 ? 5.822 -1.058 8.080 1.00 98.62 78 GLU A CA 1
ATOM 594 C C . GLU A 1 78 ? 5.318 -0.155 9.217 1.00 98.62 78 GLU A C 1
ATOM 596 O O . GLU A 1 78 ? 4.736 -0.634 10.200 1.00 98.62 78 GLU A O 1
ATOM 601 N N . LYS A 1 79 ? 5.443 1.166 9.044 1.00 98.69 79 LYS A N 1
ATOM 602 C CA . LYS A 1 79 ? 4.917 2.156 9.989 1.00 98.69 79 LYS A CA 1
ATOM 603 C C . LYS A 1 79 ? 3.403 2.022 10.169 1.00 98.69 79 LYS A C 1
ATOM 605 O O . LYS A 1 79 ? 2.933 1.916 11.301 1.00 98.69 79 LYS A O 1
ATOM 610 N N . LEU A 1 80 ? 2.644 1.990 9.071 1.00 98.75 80 LEU A N 1
ATOM 611 C CA . LEU A 1 80 ? 1.183 1.857 9.118 1.00 98.75 80 LEU A CA 1
ATOM 612 C C . LEU A 1 80 ? 0.745 0.523 9.731 1.00 98.75 80 LEU A C 1
ATOM 614 O O . LEU A 1 80 ? -0.237 0.478 10.466 1.00 98.75 80 LEU A O 1
ATOM 618 N N . THR A 1 81 ? 1.488 -0.555 9.484 1.00 98.62 81 THR A N 1
ATOM 619 C CA . THR A 1 81 ? 1.214 -1.872 10.080 1.00 98.62 81 THR A CA 1
ATOM 620 C C . THR A 1 81 ? 1.389 -1.845 11.601 1.00 98.62 81 THR A C 1
ATOM 622 O O . THR A 1 81 ? 0.558 -2.376 12.347 1.00 98.62 81 THR A O 1
ATOM 625 N N . THR A 1 82 ? 2.441 -1.179 12.078 1.00 98.44 82 THR A N 1
ATOM 626 C CA . THR A 1 82 ? 2.705 -1.000 13.513 1.00 98.44 82 THR A CA 1
ATOM 627 C C . THR A 1 82 ? 1.625 -0.143 14.176 1.00 98.44 82 THR A C 1
ATOM 629 O O . THR A 1 82 ? 1.115 -0.484 15.248 1.00 98.44 82 THR A O 1
ATOM 632 N N . GLU A 1 83 ? 1.227 0.949 13.522 1.00 98.69 83 GLU A N 1
ATOM 633 C CA . GLU A 1 83 ? 0.169 1.833 14.007 1.00 98.69 83 GLU A CA 1
ATOM 634 C C . GLU A 1 83 ? -1.186 1.116 14.068 1.00 98.69 83 GLU A C 1
ATOM 636 O O . GLU A 1 83 ? -1.863 1.176 15.094 1.00 98.69 83 GLU A O 1
ATOM 641 N N . LEU A 1 84 ? -1.541 0.349 13.032 1.00 98.56 84 LEU A N 1
ATOM 642 C CA . LEU A 1 84 ? -2.762 -0.457 13.002 1.00 98.56 84 LEU A CA 1
ATOM 643 C C . LEU A 1 84 ? -2.802 -1.461 14.160 1.00 98.56 84 LEU A C 1
ATOM 645 O O . LEU A 1 84 ? -3.816 -1.581 14.847 1.00 98.56 84 LEU A O 1
ATOM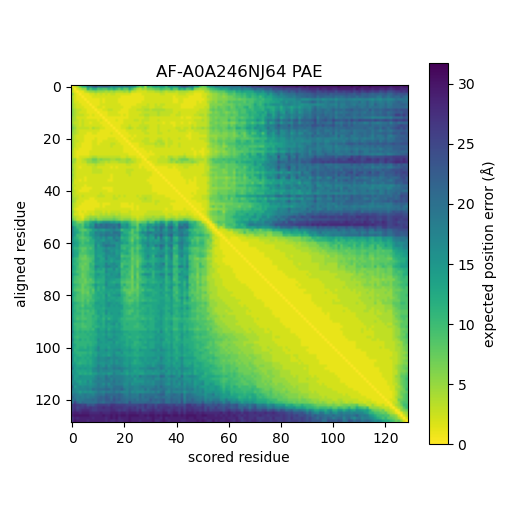 649 N N . THR A 1 85 ? -1.690 -2.153 14.410 1.00 98.56 85 THR A N 1
ATOM 650 C CA . THR A 1 85 ? -1.579 -3.121 15.513 1.00 98.56 85 THR A CA 1
ATOM 651 C C . THR A 1 85 ? -1.763 -2.436 16.870 1.00 98.56 85 THR A C 1
ATOM 653 O O . THR A 1 85 ? -2.478 -2.938 17.740 1.00 98.56 85 THR A O 1
ATOM 656 N N . THR A 1 86 ? -1.173 -1.251 17.034 1.00 98.62 86 THR A N 1
ATOM 657 C CA . THR A 1 86 ? -1.298 -0.444 18.255 1.00 98.62 86 THR A CA 1
ATOM 658 C C . THR A 1 86 ? -2.740 0.018 18.467 1.00 98.62 86 THR A C 1
ATOM 660 O O . THR A 1 86 ? -3.296 -0.152 19.552 1.00 98.62 86 THR A O 1
ATOM 663 N N . GLN A 1 87 ? -3.389 0.541 17.425 1.00 98.62 87 GLN A N 1
ATOM 664 C CA . GLN A 1 87 ? -4.784 0.980 17.494 1.00 98.62 87 GLN A CA 1
ATOM 665 C C . GLN A 1 87 ? -5.735 -0.185 17.798 1.00 98.62 87 GLN A C 1
ATOM 667 O O . GLN A 1 87 ? -6.643 -0.037 18.616 1.00 98.62 87 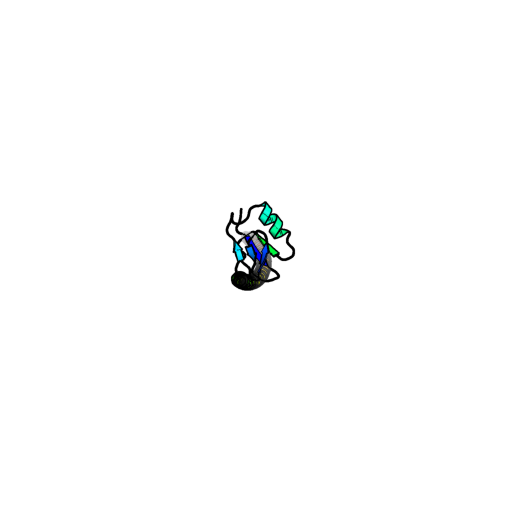GLN A O 1
ATOM 672 N N . GLN A 1 88 ? -5.505 -1.367 17.218 1.00 98.69 88 GLN A N 1
ATOM 673 C CA . GLN A 1 88 ? -6.278 -2.571 17.535 1.00 98.69 88 GLN A CA 1
ATOM 674 C C . GLN A 1 88 ? -6.148 -2.978 19.009 1.00 98.69 88 GLN A C 1
ATOM 676 O O . GLN A 1 88 ? -7.141 -3.383 19.620 1.00 98.69 88 GLN A O 1
ATOM 681 N N . ALA A 1 89 ? -4.954 -2.863 19.597 1.00 98.56 89 ALA A N 1
ATOM 682 C CA . ALA A 1 89 ? -4.751 -3.125 21.020 1.00 98.56 89 ALA A CA 1
ATOM 683 C C . ALA A 1 89 ? -5.517 -2.117 21.893 1.00 98.56 89 ALA A C 1
ATOM 685 O O . ALA A 1 89 ? -6.228 -2.525 22.814 1.00 98.56 89 ALA A O 1
ATOM 686 N N . SER A 1 90 ? -5.455 -0.825 21.557 1.00 98.62 90 SER A N 1
ATOM 687 C CA . SER A 1 90 ? -6.199 0.227 22.262 1.00 98.62 90 SER A CA 1
ATOM 688 C C . SER A 1 90 ? -7.713 0.018 22.200 1.00 98.62 90 SER A C 1
ATOM 690 O O . SER A 1 90 ? -8.391 0.127 23.218 1.00 98.62 90 SER A O 1
ATOM 692 N N . VAL A 1 91 ? -8.258 -0.349 21.035 1.00 98.69 91 VAL A N 1
ATOM 693 C CA . VAL A 1 91 ? -9.694 -0.642 20.879 1.00 98.69 91 VAL A CA 1
ATOM 694 C C . VAL A 1 91 ? -10.121 -1.822 21.755 1.00 98.69 91 VAL A C 1
ATOM 696 O O . VAL A 1 91 ? -11.166 -1.756 22.406 1.00 98.69 91 VAL A O 1
ATOM 699 N N . LYS A 1 92 ? -9.314 -2.889 21.822 1.00 98.69 92 LYS A N 1
ATOM 700 C CA . LYS A 1 92 ? -9.588 -4.033 22.707 1.00 98.69 92 LYS A CA 1
ATOM 701 C C . LYS A 1 92 ? -9.585 -3.626 24.180 1.00 98.69 92 LYS A C 1
ATOM 703 O O . LYS A 1 92 ? -10.490 -4.023 24.909 1.00 98.69 92 LYS A O 1
ATOM 708 N N . ALA A 1 93 ? -8.609 -2.822 24.600 1.00 98.62 93 ALA A N 1
ATOM 709 C CA . ALA A 1 93 ? -8.517 -2.337 25.975 1.00 98.62 93 ALA A CA 1
ATOM 710 C C . ALA A 1 93 ? -9.734 -1.481 26.360 1.00 98.62 93 ALA A C 1
ATOM 712 O O . ALA A 1 93 ? -10.393 -1.775 27.354 1.00 98.62 93 ALA A O 1
ATOM 713 N N . LEU A 1 94 ? -10.088 -0.497 25.527 1.00 98.75 94 LEU A N 1
ATOM 714 C CA . LEU A 1 94 ? -11.243 0.379 25.757 1.00 98.75 94 LEU A CA 1
ATOM 715 C C . LEU A 1 94 ? -12.570 -0.388 25.766 1.00 98.75 94 LEU A C 1
ATOM 717 O O . LEU A 1 94 ? -13.471 -0.057 26.532 1.00 98.75 94 LEU A O 1
ATOM 721 N N . THR A 1 95 ? -12.696 -1.429 24.940 1.00 98.69 95 THR A N 1
ATOM 722 C CA . THR A 1 95 ? -13.879 -2.303 24.962 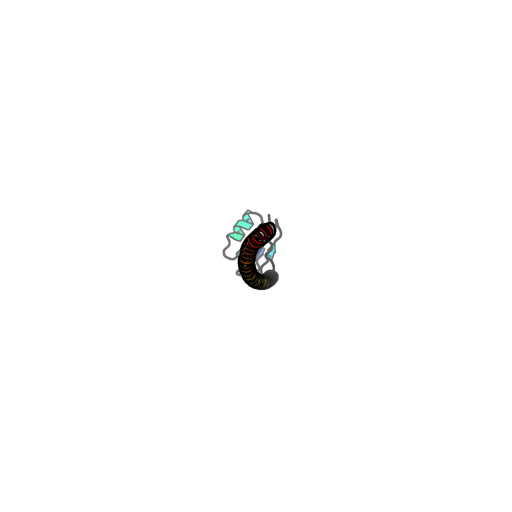1.00 98.69 95 THR A CA 1
ATOM 723 C C . THR A 1 95 ? -13.974 -3.050 26.294 1.00 98.69 95 THR A C 1
ATOM 725 O O . THR A 1 95 ? -15.035 -3.061 26.911 1.00 98.69 95 THR A O 1
ATOM 728 N N . GLY A 1 96 ? -12.859 -3.600 26.787 1.00 98.50 96 GLY A N 1
ATOM 729 C CA . GLY A 1 96 ? -12.821 -4.265 28.092 1.00 98.50 96 GLY A CA 1
ATOM 730 C C . GLY A 1 96 ? -13.117 -3.321 29.262 1.00 98.50 96 GLY A C 1
ATOM 731 O O . GLY A 1 96 ? -13.847 -3.688 30.182 1.00 98.50 96 GLY A O 1
ATOM 732 N N . GLU A 1 97 ? -12.599 -2.093 29.221 1.00 98.75 97 GLU A N 1
ATOM 733 C CA . GLU A 1 97 ? -12.891 -1.068 30.228 1.00 98.75 97 GLU A CA 1
ATOM 734 C C . GLU A 1 97 ? -14.372 -0.674 30.217 1.00 98.75 97 GLU A C 1
ATOM 736 O O . GLU A 1 97 ? -15.001 -0.599 31.273 1.00 98.75 97 GLU A O 1
ATOM 741 N N . LYS A 1 98 ? -14.962 -0.501 29.028 1.00 98.50 98 LYS A N 1
ATOM 742 C CA . LYS A 1 98 ? -16.394 -0.231 28.878 1.00 98.50 98 LYS A CA 1
ATOM 743 C C . LYS A 1 98 ? -17.247 -1.339 29.498 1.00 98.50 98 LYS A C 1
ATOM 745 O O . LYS A 1 98 ? -18.191 -1.032 30.221 1.00 98.50 98 LYS A O 1
ATOM 750 N N . ASP A 1 99 ? -16.905 -2.602 29.258 1.00 98.62 99 ASP A N 1
ATOM 751 C CA . ASP A 1 99 ? -17.628 -3.741 29.834 1.00 98.62 99 ASP A CA 1
ATOM 752 C C . ASP A 1 99 ? -17.510 -3.779 31.366 1.00 98.62 99 ASP A C 1
ATOM 754 O O . ASP A 1 99 ? -18.478 -4.085 32.067 1.00 98.62 99 ASP A O 1
ATOM 758 N N . ALA A 1 100 ? -16.334 -3.449 31.908 1.00 98.56 100 ALA A N 1
ATOM 759 C CA . ALA A 1 100 ? -16.116 -3.371 33.351 1.00 98.56 100 ALA A CA 1
ATOM 760 C C . ALA A 1 100 ? -16.917 -2.226 33.992 1.00 98.56 100 ALA A C 1
ATOM 762 O O . ALA A 1 100 ? -17.574 -2.428 35.016 1.00 98.56 100 ALA A O 1
ATOM 763 N N . LEU A 1 101 ? -16.910 -1.045 33.368 1.00 98.69 101 LEU A N 1
ATOM 764 C CA . LEU A 1 101 ? -17.696 0.103 33.814 1.00 98.69 101 LEU A CA 1
ATOM 765 C C . LEU A 1 101 ? -19.197 -0.185 33.748 1.00 98.69 101 LEU A C 1
ATOM 767 O O . LEU A 1 101 ? -19.907 0.143 34.695 1.00 98.69 101 LEU A O 1
ATOM 771 N N . GLN A 1 102 ? -19.674 -0.856 32.695 1.00 98.69 102 GLN A N 1
ATOM 772 C CA . GLN A 1 102 ? -21.080 -1.244 32.586 1.00 98.69 102 GLN A CA 1
ATOM 773 C C . GLN A 1 102 ? -21.504 -2.144 33.754 1.00 98.69 102 GLN A C 1
ATOM 775 O O . GLN A 1 102 ? -22.504 -1.860 34.406 1.00 98.69 102 GLN A O 1
ATOM 780 N N . LYS A 1 103 ? -20.698 -3.156 34.103 1.00 98.69 103 LYS A N 1
ATOM 781 C CA . LYS A 1 103 ? -20.968 -4.007 35.277 1.00 98.69 103 LYS A CA 1
ATOM 782 C C . LYS A 1 103 ? -21.006 -3.213 36.581 1.00 98.69 103 LYS A C 1
ATOM 784 O O . LYS A 1 103 ? -21.831 -3.492 37.446 1.00 98.69 103 LYS A O 1
ATOM 789 N N . SER A 1 104 ? -20.118 -2.230 36.737 1.00 98.62 104 SER A N 1
ATOM 790 C CA . SER A 1 104 ? -20.113 -1.374 37.926 1.00 98.62 104 SER A CA 1
ATOM 791 C C . SER A 1 104 ? -21.369 -0.503 38.006 1.00 98.62 104 SER A C 1
ATOM 793 O O . SER A 1 104 ? -21.919 -0.346 39.095 1.00 98.62 104 SER A O 1
ATOM 795 N N . VAL A 1 105 ? -21.845 0.028 36.877 1.00 98.69 105 VAL A N 1
ATOM 796 C CA . VAL A 1 105 ? -23.105 0.783 36.795 1.00 98.69 105 VAL A CA 1
ATOM 797 C C . VAL A 1 105 ? -24.299 -0.100 37.152 1.00 98.69 105 VAL A C 1
ATOM 799 O O . VAL A 1 105 ? -25.149 0.323 37.938 1.00 98.69 105 VAL A O 1
ATOM 802 N N . ASP A 1 106 ? -24.347 -1.326 36.633 1.00 98.62 106 ASP A N 1
ATOM 803 C CA . ASP A 1 106 ? -25.425 -2.274 36.928 1.00 98.62 106 ASP A CA 1
ATOM 804 C C . ASP A 1 106 ? -25.457 -2.613 38.429 1.00 98.62 106 ASP A C 1
ATOM 806 O O . ASP A 1 106 ? -26.518 -2.564 39.056 1.00 98.62 106 ASP A O 1
ATOM 810 N N . GLN A 1 107 ? -24.290 -2.861 39.039 1.00 98.69 107 GLN A N 1
ATOM 811 C CA . GLN A 1 107 ? -24.181 -3.135 40.476 1.00 98.69 107 GLN A CA 1
ATOM 812 C C . GLN A 1 107 ? -24.634 -1.944 41.327 1.00 98.69 107 GLN A C 1
ATOM 814 O O . GLN A 1 107 ? -25.444 -2.108 42.234 1.00 98.69 107 GLN A O 1
ATOM 819 N N . LEU A 1 108 ? -24.154 -0.734 41.021 1.00 98.62 108 LEU A N 1
ATOM 820 C CA . LEU A 1 108 ? -24.544 0.473 41.754 1.00 98.62 108 LEU A CA 1
ATOM 821 C C . LEU A 1 108 ? -26.040 0.772 41.616 1.00 98.62 108 LEU A C 1
ATOM 823 O O . LEU A 1 108 ? -26.655 1.298 42.543 1.00 98.62 108 LEU A O 1
ATOM 827 N N . THR A 1 109 ? -26.632 0.433 40.471 1.00 98.62 109 THR A N 1
ATOM 828 C CA . THR A 1 109 ? -28.076 0.561 40.257 1.00 98.62 109 THR A CA 1
ATOM 829 C C . THR A 1 109 ? -28.838 -0.404 41.165 1.00 98.62 109 THR A C 1
ATOM 831 O O . THR A 1 109 ? -29.749 0.030 41.869 1.00 98.62 109 THR A O 1
ATOM 834 N N . ALA A 1 110 ? -28.421 -1.673 41.236 1.00 98.56 110 ALA A N 1
ATOM 835 C CA . ALA A 1 110 ? -29.020 -2.659 42.135 1.00 98.56 110 ALA A CA 1
ATOM 836 C C . ALA A 1 110 ? -28.872 -2.268 43.618 1.00 98.56 110 ALA A C 1
ATOM 838 O O . ALA A 1 110 ? -29.840 -2.336 44.380 1.00 98.56 110 ALA A O 1
ATOM 839 N N . ASP A 1 111 ? -27.691 -1.795 44.023 1.00 98.56 111 ASP A N 1
ATOM 840 C CA . ASP A 1 111 ? -27.434 -1.343 45.393 1.00 98.56 111 ASP A CA 1
ATOM 841 C C . ASP A 1 111 ? -28.312 -0.137 45.753 1.00 98.56 111 ASP A C 1
ATOM 843 O O . ASP A 1 111 ? -28.882 -0.076 46.845 1.00 98.56 111 ASP A O 1
ATOM 847 N N . LYS A 1 112 ? -28.483 0.810 44.822 1.00 98.38 112 LYS A N 1
ATOM 848 C CA . LYS A 1 112 ? -29.367 1.966 45.004 1.00 98.38 112 LYS A CA 1
ATOM 849 C C . LYS A 1 112 ? -30.823 1.542 45.189 1.00 98.38 112 LYS A C 1
ATOM 851 O O . LYS A 1 112 ? -31.494 2.072 46.072 1.00 98.38 112 LYS A O 1
ATOM 856 N N . GLU A 1 113 ? -31.317 0.606 44.382 1.00 98.38 113 GLU A N 1
ATOM 857 C CA . GLU A 1 113 ? -32.677 0.074 44.525 1.00 98.38 113 GLU A CA 1
ATOM 858 C C . GLU A 1 113 ? -32.872 -0.641 45.868 1.00 98.38 113 GLU A C 1
ATOM 860 O O . GLU A 1 113 ? -33.905 -0.468 46.520 1.00 98.38 113 GLU A O 1
ATOM 865 N N . ALA A 1 114 ? -31.875 -1.409 46.315 1.00 98.00 114 ALA A N 1
ATOM 866 C CA . ALA A 1 114 ? -31.906 -2.080 47.610 1.00 98.00 114 ALA A CA 1
ATOM 867 C C . ALA A 1 114 ? -31.923 -1.080 48.778 1.00 98.00 114 ALA A C 1
ATOM 869 O O . ALA A 1 114 ? -32.741 -1.210 49.690 1.00 98.00 114 ALA A O 1
ATOM 870 N N . LEU A 1 115 ? -31.069 -0.053 48.733 1.00 98.00 115 LEU A N 1
ATOM 871 C CA . LEU A 1 115 ? -31.040 1.011 49.738 1.00 98.00 115 LEU A CA 1
ATOM 872 C C . LEU A 1 115 ? -32.342 1.818 49.756 1.00 98.00 115 LEU A C 1
ATOM 874 O O . LEU A 1 115 ? -32.832 2.148 50.834 1.00 98.00 115 LEU A O 1
ATOM 878 N N . GLN A 1 116 ? -32.937 2.096 48.592 1.00 97.69 116 GLN A N 1
ATOM 879 C CA . GLN A 1 116 ? -34.223 2.791 48.520 1.00 97.69 116 GLN A CA 1
ATOM 880 C C . GLN A 1 116 ? -35.324 2.004 49.243 1.00 97.69 116 GLN A C 1
ATOM 882 O O . GLN A 1 116 ? -36.055 2.585 50.042 1.00 97.69 116 GLN A O 1
ATOM 887 N N . LYS A 1 117 ? -35.390 0.679 49.051 1.00 96.69 117 LYS A N 1
ATOM 888 C CA . LYS A 1 117 ? -36.342 -0.178 49.780 1.00 96.69 117 LYS A CA 1
ATOM 889 C C . LYS A 1 117 ? -36.147 -0.104 51.295 1.00 96.69 117 LYS A C 1
ATOM 891 O O . LYS A 1 117 ? -37.124 0.039 52.022 1.00 96.69 117 LYS A O 1
ATOM 896 N N . GLN A 1 118 ? -34.901 -0.145 51.773 1.00 96.75 118 GLN A N 1
ATOM 897 C CA . GLN A 1 118 ? -34.610 -0.033 53.209 1.00 96.75 118 GLN A CA 1
ATOM 898 C C . GLN A 1 118 ? -35.052 1.319 53.788 1.00 96.75 118 GLN A C 1
ATOM 900 O O . GLN A 1 118 ? -35.598 1.378 54.890 1.00 96.75 118 GLN A O 1
ATOM 905 N N . VAL A 1 119 ? -34.838 2.412 53.048 1.00 96.25 119 VAL A N 1
ATOM 906 C CA . VAL A 1 119 ? -35.305 3.751 53.441 1.00 96.25 119 VAL A CA 1
ATOM 907 C C . VAL A 1 119 ? -36.833 3.793 53.527 1.00 96.25 119 VAL A C 1
ATOM 909 O O . VAL A 1 119 ? -37.380 4.308 54.507 1.00 96.25 119 VAL A O 1
ATOM 912 N N . ASP A 1 120 ? -37.526 3.216 52.546 1.00 95.19 120 ASP A N 1
ATOM 913 C CA . ASP A 1 120 ? -38.989 3.168 52.518 1.00 95.19 120 ASP A CA 1
ATOM 914 C C . ASP A 1 120 ? -39.544 2.368 53.714 1.00 95.19 120 ASP A C 1
ATOM 916 O O . ASP A 1 120 ? -40.442 2.843 54.412 1.00 95.19 120 ASP A O 1
ATOM 920 N N . GLU A 1 121 ? -38.957 1.210 54.029 1.00 93.94 121 GLU A N 1
ATOM 921 C CA . GLU A 1 121 ? -39.332 0.375 55.180 1.00 93.94 121 GLU A CA 1
ATOM 922 C C . GLU A 1 121 ? -39.148 1.101 56.524 1.00 93.94 121 GLU A C 1
ATOM 924 O O . GLU A 1 121 ? -40.054 1.109 57.366 1.00 93.94 121 GLU A O 1
ATOM 929 N N . LEU A 1 122 ? -38.003 1.763 56.726 1.00 93.50 122 LEU A N 1
ATOM 930 C CA . LEU A 1 122 ? -37.721 2.523 57.949 1.00 93.50 122 LEU A CA 1
ATOM 931 C C . LEU A 1 122 ? -38.656 3.729 58.104 1.00 93.50 122 LEU A C 1
ATOM 933 O O . LEU A 1 122 ? -39.140 4.009 59.205 1.00 93.50 122 LEU A O 1
ATOM 937 N N . SER A 1 123 ? -38.946 4.430 57.006 1.00 91.31 123 SER A N 1
ATOM 938 C CA . SER A 1 123 ? -39.855 5.581 57.015 1.00 91.31 123 SER A CA 1
ATOM 939 C C . SER A 1 123 ? -41.322 5.187 57.251 1.00 91.31 123 SER A C 1
ATOM 941 O O . SER A 1 123 ? -42.077 5.956 57.853 1.00 91.31 123 SER A O 1
ATOM 943 N N . ALA A 1 124 ? -41.727 3.979 56.843 1.00 83.69 124 ALA A N 1
ATOM 944 C CA . ALA A 1 124 ? -43.043 3.419 57.137 1.00 83.69 124 ALA A CA 1
ATOM 945 C C . ALA A 1 124 ? -43.167 2.958 58.602 1.00 83.69 124 ALA A C 1
ATOM 947 O O . ALA A 1 124 ? -44.178 3.237 59.248 1.00 83.69 124 ALA A O 1
ATOM 948 N N . GLY A 1 125 ? -42.135 2.311 59.157 1.00 71.38 125 GLY A N 1
ATOM 949 C CA . GLY A 1 125 ? -42.124 1.832 60.546 1.00 71.38 125 GLY A CA 1
ATOM 950 C C . GLY A 1 125 ? -42.137 2.944 61.604 1.00 71.38 125 GLY A C 1
ATOM 951 O O . GLY A 1 125 ? -42.676 2.754 62.694 1.00 71.38 125 GLY A O 1
ATOM 952 N N . GLY A 1 126 ? -41.606 4.128 61.280 1.00 59.50 126 GLY A N 1
ATOM 953 C CA . GLY A 1 126 ? -41.595 5.292 62.174 1.00 59.50 126 GLY A CA 1
ATOM 954 C C . GLY A 1 126 ? -42.960 5.953 62.413 1.00 59.50 126 GLY A C 1
ATOM 955 O O . GLY A 1 126 ? -43.088 6.733 63.349 1.00 59.50 126 GLY A O 1
ATOM 956 N N . LYS A 1 127 ? -43.988 5.645 61.608 1.00 55.16 127 LYS A N 1
ATOM 957 C CA . LYS A 1 127 ? -45.343 6.220 61.749 1.00 55.16 127 LYS A CA 1
ATOM 958 C C . LYS A 1 127 ? -46.251 5.456 62.725 1.00 55.16 127 LYS A C 1
ATOM 960 O O . LYS A 1 127 ? -47.372 5.892 62.965 1.00 55.16 127 LYS A O 1
ATOM 965 N N . SER A 1 128 ? -45.783 4.333 63.273 1.00 54.38 128 SER A N 1
ATOM 966 C CA . SER A 1 128 ? -46.584 3.408 64.091 1.00 54.38 128 SER A CA 1
ATOM 967 C C . SER A 1 128 ? -46.288 3.479 65.600 1.00 54.38 128 SER A C 1
ATOM 969 O O . SER A 1 128 ? -46.610 2.534 66.321 1.00 54.38 128 SER A O 1
ATOM 971 N N . LYS A 1 129 ? -45.665 4.557 66.091 1.00 47.69 129 LYS A N 1
ATOM 972 C CA . LYS A 1 129 ? -45.383 4.786 67.518 1.00 47.69 129 LYS A CA 1
ATOM 973 C C . LYS A 1 129 ? -45.791 6.180 67.963 1.00 47.69 129 LYS A C 1
ATOM 975 O O . LYS A 1 129 ? -45.586 7.121 67.169 1.00 47.69 129 LYS A O 1
#

pLDDT: mean 92.36, std 10.4, range [47.69, 98.75]

Radius of gyration: 41.46 Å; Cα contacts (8 Å, |Δi|>4): 98; chains: 1; bounding box: 76×21×116 Å

Secondary structure (DSSP, 8-state):
---EEEEESSTTEEETTEEEPSS-EEE-TTSS-HHHHHHHHH-TTEEEEES----HHHHHHHHHHHHHHHHHHHHHHHHHHHHHHHHHHHHHHHHHHHHHHHHHHHHHHHHHHHHHHHHHHHHHHTT--

Sequence (129 aa):
MGQITITAKRNGFMRCGVAHKDTPVVWEDGKFTDAQIAELKAEPMLVVYDGAQAPQGQLEDGLKQLQTENGQLKDQVEKLTTELTTQQASVKALTGEKDALQKSVDQLTADKEALQKQVDELSAGGKSK